Protein AF-A0A2W6DTW0-F1 (afdb_monomer)

Solvent-accessible surface area (backbone atoms only — not comparable to full-atom values): 4846 Å² total; per-residue (Å²): 96,53,95,75,51,28,30,46,78,43,85,39,92,58,93,86,54,63,44,78,42,76,29,74,63,24,48,53,51,48,63,69,44,43,65,62,51,51,52,49,48,39,66,74,56,51,71,79,45,55,75,67,54,54,53,49,51,53,53,55,51,47,57,53,50,54,52,53,50,58,58,54,51,77,72,60,74,85,84,79,132

Radius of gyration: 19.02 Å; Cα contacts (8 Å, |Δi|>4): 44; chains: 1; bounding box: 45×29×38 Å

pLDDT: mean 88.61, std 16.13, range [43.69, 98.5]

Foldseek 3Di:
DVVVVQWDWDDDPPNPDIDIGGDPVNVVVCVVCVVVVVVCCCVVPVVVDDPVVVVVVVVVVVVVVVVVVVVVVVPVPDDDD

Secondary structure (DSSP, 8-state):
-GGGTSEEEEE-SSTT-EEEEE-HHHHHHHHHHHHHHHHHHIIIIITTS-HHHHHHHHHHHHHHHHHHHHHHHTT------

Structure (mmCIF, N/CA/C/O backbone):
data_AF-A0A2W6DTW0-F1
#
_entry.id   AF-A0A2W6DTW0-F1
#
loop_
_atom_site.group_PDB
_atom_site.id
_atom_site.type_symbol
_atom_site.label_atom_id
_atom_site.label_alt_id
_atom_site.label_comp_id
_atom_site.label_asym_id
_atom_site.label_entity_id
_atom_site.label_seq_id
_atom_site.pdbx_PDB_ins_code
_atom_site.Cartn_x
_atom_site.Cartn_y
_atom_site.Cartn_z
_atom_site.occupancy
_atom_site.B_iso_or_equiv
_atom_site.auth_seq_id
_atom_site.auth_comp_id
_atom_site.auth_asym_id
_atom_site.auth_atom_id
_atom_site.pdbx_PDB_model_num
ATOM 1 N N . MET A 1 1 ? 8.582 -9.930 -12.660 1.00 90.62 1 MET A N 1
ATOM 2 C CA . MET A 1 1 ? 7.736 -8.888 -13.285 1.00 90.62 1 MET A CA 1
ATOM 3 C C . MET A 1 1 ? 7.984 -8.734 -14.788 1.00 90.62 1 MET A C 1
ATOM 5 O O . MET A 1 1 ? 7.016 -8.804 -15.530 1.00 90.62 1 MET A O 1
ATOM 9 N N . GLN A 1 2 ? 9.23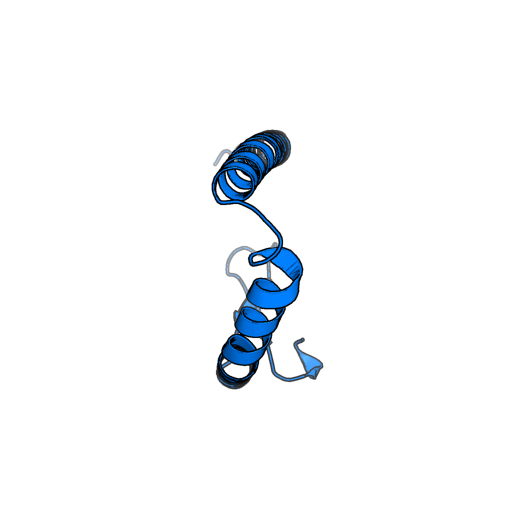2 -8.624 -15.267 1.00 94.50 2 GLN A N 1
ATOM 10 C CA . GLN A 1 2 ? 9.519 -8.436 -16.705 1.00 94.50 2 GLN A CA 1
ATOM 11 C C . GLN A 1 2 ? 9.061 -9.598 -17.605 1.00 94.50 2 GLN A C 1
ATOM 13 O O . GLN A 1 2 ? 8.349 -9.368 -18.571 1.00 94.50 2 GLN A O 1
ATOM 18 N N . ARG A 1 3 ? 9.360 -10.860 -17.248 1.00 96.44 3 ARG A N 1
ATOM 19 C CA . ARG A 1 3 ? 8.854 -12.045 -17.983 1.00 96.44 3 ARG A CA 1
ATOM 20 C C . ARG A 1 3 ? 7.323 -12.134 -18.031 1.00 96.44 3 ARG A C 1
ATOM 22 O O . ARG A 1 3 ? 6.775 -12.751 -18.928 1.00 96.44 3 ARG A O 1
ATOM 29 N N . ARG A 1 4 ? 6.645 -11.523 -17.055 1.00 95.44 4 ARG A N 1
ATOM 30 C CA . ARG A 1 4 ? 5.178 -11.443 -16.973 1.00 95.44 4 ARG A CA 1
ATOM 31 C C . ARG A 1 4 ? 4.618 -10.237 -17.742 1.00 95.44 4 ARG A C 1
ATOM 33 O O . ARG A 1 4 ? 3.432 -9.970 -17.637 1.00 95.44 4 ARG A O 1
ATOM 40 N N . GLY A 1 5 ? 5.465 -9.469 -18.431 1.00 96.12 5 GLY A N 1
ATOM 41 C CA . GLY A 1 5 ? 5.077 -8.290 -19.206 1.00 96.12 5 GLY A CA 1
ATOM 42 C C . GLY A 1 5 ? 4.700 -7.060 -18.379 1.00 96.12 5 GLY A C 1
ATOM 43 O O . GLY A 1 5 ? 4.272 -6.071 -18.958 1.00 96.12 5 GLY A O 1
ATOM 44 N N . LEU A 1 6 ? 4.845 -7.088 -17.049 1.00 97.31 6 LEU A N 1
ATOM 45 C CA . LEU A 1 6 ? 4.371 -6.013 -16.162 1.00 97.31 6 LEU A CA 1
ATOM 46 C C . LEU A 1 6 ? 5.321 -4.806 -16.128 1.00 97.31 6 LEU A C 1
ATOM 48 O O . LEU A 1 6 ? 4.903 -3.675 -15.918 1.00 97.31 6 LEU A O 1
ATOM 52 N N . ILE A 1 7 ? 6.611 -5.046 -16.342 1.00 97.31 7 ILE A N 1
ATOM 53 C CA . ILE A 1 7 ? 7.649 -4.010 -16.399 1.00 97.31 7 ILE A CA 1
ATOM 54 C C . ILE A 1 7 ? 8.569 -4.288 -17.586 1.00 97.31 7 ILE A C 1
ATOM 56 O O . ILE A 1 7 ? 8.668 -5.431 -18.039 1.00 97.31 7 ILE A O 1
ATOM 60 N N . ARG A 1 8 ? 9.304 -3.275 -18.030 1.00 94.88 8 ARG A N 1
ATOM 61 C CA . ARG A 1 8 ? 10.425 -3.395 -18.968 1.00 94.88 8 ARG A CA 1
ATOM 62 C C . ARG A 1 8 ? 11.633 -2.636 -18.431 1.00 94.88 8 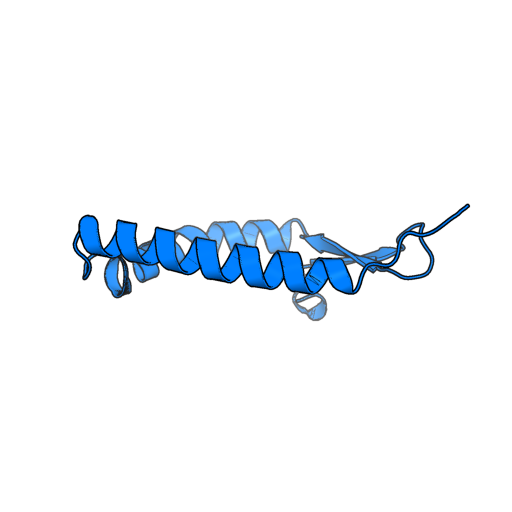ARG A C 1
ATOM 64 O O . ARG A 1 8 ? 11.482 -1.755 -17.592 1.00 94.88 8 ARG A O 1
ATOM 71 N N . ARG A 1 9 ? 12.822 -3.010 -18.895 1.00 92.81 9 ARG A N 1
ATOM 72 C CA . ARG A 1 9 ? 14.067 -2.312 -18.568 1.00 92.81 9 ARG A CA 1
ATOM 73 C C . ARG A 1 9 ? 14.477 -1.433 -19.739 1.00 92.81 9 ARG A C 1
ATOM 75 O O . ARG A 1 9 ? 14.436 -1.900 -20.874 1.00 92.81 9 ARG A O 1
ATOM 82 N N . GLU A 1 10 ? 14.875 -0.205 -19.450 1.00 89.31 10 GLU A N 1
ATOM 83 C CA . GLU A 1 10 ? 15.488 0.716 -20.404 1.00 89.31 10 GLU A CA 1
ATOM 84 C C . GLU A 1 10 ? 16.931 1.019 -20.000 1.00 89.31 10 GLU A C 1
ATOM 86 O O . GLU A 1 10 ? 17.300 0.925 -18.825 1.00 89.31 10 GLU A O 1
ATOM 91 N N . SER A 1 11 ? 17.764 1.343 -20.991 1.00 80.81 11 SER A N 1
ATOM 92 C CA . SER A 1 11 ? 19.131 1.785 -20.727 1.00 80.81 11 SER A CA 1
ATOM 93 C C . SER A 1 11 ? 19.089 3.191 -20.148 1.00 80.81 11 SER A C 1
ATOM 95 O O . SER A 1 11 ? 18.587 4.104 -20.800 1.00 80.81 11 SER A O 1
ATOM 97 N N . CYS A 1 12 ? 19.655 3.363 -18.957 1.00 77.25 12 CYS A N 1
ATOM 98 C CA . CYS A 1 12 ? 19.836 4.681 -18.369 1.00 77.25 12 CYS A CA 1
ATOM 99 C C . CYS A 1 12 ? 21.081 5.347 -18.997 1.00 77.25 12 CYS A C 1
ATOM 101 O O . CYS A 1 12 ? 22.072 4.648 -19.246 1.00 77.25 12 CYS A O 1
ATOM 103 N N . PRO A 1 13 ? 21.069 6.665 -19.272 1.00 73.50 13 PRO A N 1
ATOM 104 C CA . PRO A 1 13 ? 22.250 7.370 -19.769 1.00 73.50 13 PRO A CA 1
ATOM 105 C C . PRO A 1 13 ? 23.425 7.364 -18.775 1.00 73.50 13 PRO A C 1
ATOM 107 O O . PRO A 1 13 ? 24.578 7.400 -19.206 1.00 73.50 13 PRO A O 1
ATOM 110 N N . ASP A 1 14 ? 23.168 7.253 -17.464 1.00 74.44 14 ASP A N 1
ATOM 111 C CA . ASP A 1 14 ? 24.227 6.980 -16.487 1.00 74.44 14 ASP A CA 1
ATOM 112 C C . ASP A 1 14 ? 24.564 5.476 -16.513 1.00 74.44 14 ASP A C 1
ATOM 114 O O . ASP A 1 14 ? 23.719 4.616 -16.252 1.00 74.44 14 ASP A O 1
ATOM 118 N N . ARG A 1 15 ? 25.821 5.133 -16.828 1.00 60.88 15 ARG A N 1
ATOM 119 C CA . ARG A 1 15 ? 26.298 3.758 -17.126 1.00 60.88 15 ARG A CA 1
ATOM 120 C C . ARG A 1 15 ? 26.271 2.797 -15.925 1.00 60.88 15 ARG A C 1
ATOM 122 O O . ARG A 1 15 ? 26.881 1.730 -15.977 1.00 60.88 15 ARG A O 1
ATOM 129 N N . ARG A 1 16 ? 25.608 3.170 -14.831 1.00 73.81 16 ARG A N 1
ATOM 130 C CA . ARG A 1 16 ? 25.500 2.395 -13.587 1.00 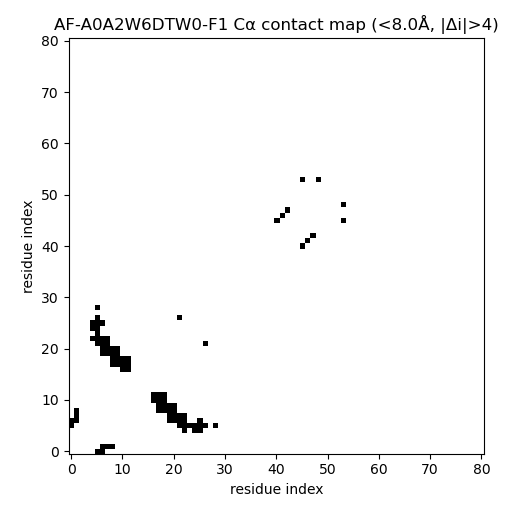73.81 16 ARG A CA 1
ATOM 131 C C . ARG A 1 16 ? 24.082 1.904 -13.284 1.00 73.81 16 ARG A C 1
ATOM 133 O O . ARG A 1 16 ? 23.920 1.193 -12.297 1.00 73.81 16 ARG A O 1
ATOM 140 N N . GLY A 1 17 ? 23.081 2.226 -14.112 1.00 73.06 17 GLY A N 1
ATOM 141 C CA . GLY A 1 17 ? 21.681 1.880 -13.847 1.00 73.06 17 GLY A CA 1
ATOM 142 C C . GLY A 1 17 ? 20.901 1.344 -15.049 1.00 73.06 17 GLY A C 1
ATOM 143 O O . GLY A 1 17 ? 21.288 1.492 -16.206 1.00 73.06 17 GLY A O 1
ATOM 144 N N . SER A 1 18 ? 19.768 0.706 -14.760 1.00 81.62 18 SER A N 1
ATOM 145 C CA . SER A 1 18 ? 18.715 0.426 -15.740 1.00 81.62 18 SER A CA 1
ATOM 146 C C . SER A 1 18 ? 17.413 0.995 -15.205 1.00 81.62 18 SER A C 1
ATOM 148 O O . SER A 1 18 ? 17.038 0.679 -14.074 1.00 81.62 18 SER A O 1
ATOM 150 N N . ASP A 1 19 ? 16.714 1.773 -16.023 1.00 89.00 19 ASP A N 1
ATOM 151 C CA . ASP A 1 19 ? 15.405 2.289 -15.647 1.00 89.00 19 ASP A CA 1
ATOM 152 C C . ASP A 1 19 ? 14.388 1.153 -15.730 1.00 89.00 19 ASP A C 1
ATOM 154 O O . ASP A 1 19 ? 14.334 0.401 -16.708 1.00 89.00 19 ASP A O 1
ATOM 158 N N . VAL A 1 20 ? 13.591 0.986 -14.675 1.00 93.31 20 VAL A N 1
ATOM 159 C CA . VAL A 1 20 ? 12.509 0.001 -14.639 1.00 93.31 20 VAL A CA 1
ATOM 160 C C . VAL A 1 20 ? 11.202 0.723 -14.901 1.00 93.31 20 VAL A C 1
ATOM 162 O O . VAL A 1 20 ? 10.690 1.445 -14.051 1.00 93.31 20 VAL A O 1
ATOM 165 N N . VAL A 1 21 ? 10.643 0.491 -16.081 1.00 94.94 21 VAL A N 1
ATOM 166 C CA . VAL A 1 21 ? 9.449 1.184 -16.554 1.00 94.94 21 VAL A CA 1
ATOM 167 C C . VAL A 1 21 ? 8.247 0.258 -16.472 1.00 94.94 21 VAL A C 1
ATOM 169 O O . VAL A 1 21 ? 8.279 -0.878 -16.953 1.00 94.94 21 VAL A O 1
ATOM 172 N N . LEU A 1 22 ? 7.164 0.750 -15.874 1.00 97.38 22 LEU A N 1
ATOM 173 C CA . LEU A 1 22 ? 5.875 0.066 -15.867 1.00 97.38 22 LEU A CA 1
ATOM 174 C C . LEU A 1 22 ? 5.305 0.035 -17.292 1.00 97.38 22 LEU A C 1
ATOM 176 O O . LEU A 1 22 ? 5.228 1.066 -17.958 1.00 97.38 22 LEU A O 1
ATOM 180 N N . THR A 1 23 ? 4.906 -1.140 -17.776 1.00 97.88 23 THR A N 1
ATOM 181 C CA . THR A 1 23 ? 4.273 -1.253 -19.100 1.00 97.88 23 THR A CA 1
ATOM 182 C C . THR A 1 23 ? 2.796 -0.865 -19.026 1.00 97.88 23 THR A C 1
ATOM 184 O O . THR A 1 23 ? 2.204 -0.843 -17.946 1.00 97.88 23 THR A O 1
ATOM 187 N N . ALA A 1 24 ? 2.160 -0.632 -20.178 1.00 98.00 24 ALA A N 1
ATOM 188 C CA . ALA A 1 24 ? 0.708 -0.444 -20.239 1.00 98.00 24 ALA A CA 1
ATOM 189 C C . ALA A 1 24 ? -0.052 -1.653 -19.657 1.00 98.00 24 ALA A C 1
ATOM 191 O O . ALA A 1 24 ? -0.986 -1.481 -18.879 1.00 98.00 24 ALA A O 1
ATOM 192 N N . TYR A 1 25 ? 0.406 -2.876 -19.951 1.00 98.00 25 TYR A N 1
ATOM 193 C CA . TYR A 1 25 ? -0.153 -4.097 -19.366 1.00 98.00 25 TYR A CA 1
ATOM 194 C C . TYR A 1 25 ? 0.044 -4.157 -17.844 1.00 98.00 25 TYR A C 1
ATOM 196 O O . TYR A 1 25 ? -0.874 -4.506 -17.109 1.00 98.00 25 TYR A O 1
ATOM 204 N N . GLY A 1 26 ? 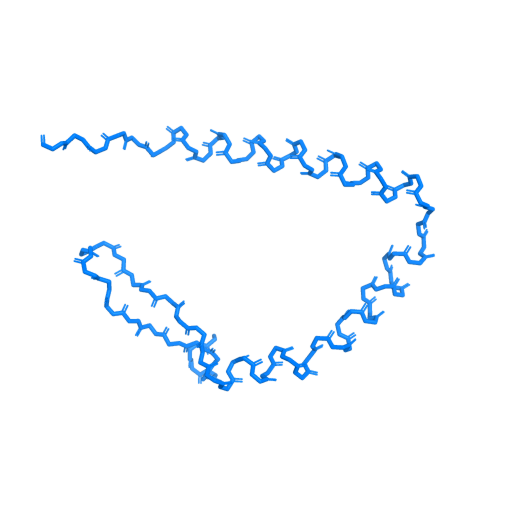1.225 -3.772 -17.352 1.00 98.19 26 GLY A N 1
ATOM 205 C CA . GLY A 1 26 ? 1.500 -3.679 -15.921 1.00 98.19 26 GLY A CA 1
ATOM 206 C C . GLY A 1 26 ? 0.605 -2.676 -15.209 1.00 98.19 26 GLY A C 1
ATOM 207 O O . GLY A 1 26 ? 0.097 -2.971 -14.130 1.00 98.19 26 GLY A O 1
ATOM 208 N N . ARG A 1 27 ? 0.369 -1.520 -15.832 1.00 98.19 27 ARG A N 1
ATOM 209 C CA . ARG A 1 27 ? -0.559 -0.505 -15.334 1.00 98.19 27 ARG A CA 1
ATOM 210 C C . ARG A 1 27 ? -1.988 -1.037 -15.255 1.00 98.19 27 ARG A C 1
ATOM 212 O O . ARG A 1 27 ? -2.566 -0.993 -14.175 1.00 98.19 27 ARG A O 1
ATOM 219 N N . ALA A 1 28 ? -2.497 -1.628 -16.334 1.00 98.25 28 ALA A N 1
ATOM 220 C CA . ALA A 1 28 ? -3.830 -2.230 -16.349 1.00 98.25 28 ALA A CA 1
ATOM 221 C C . ALA A 1 28 ? -3.977 -3.347 -15.298 1.00 98.25 28 ALA A C 1
ATOM 223 O O . ALA A 1 28 ? -5.012 -3.462 -14.650 1.00 98.25 28 ALA A O 1
ATOM 224 N N . ALA A 1 29 ? -2.928 -4.146 -15.076 1.00 97.88 29 ALA A N 1
ATOM 225 C CA . ALA A 1 29 ? -2.930 -5.178 -14.042 1.00 97.88 29 ALA A CA 1
ATOM 226 C C . ALA A 1 29 ? -3.021 -4.592 -12.621 1.00 97.88 29 ALA A C 1
ATOM 228 O O . ALA A 1 29 ? -3.736 -5.138 -11.783 1.00 97.88 29 ALA A O 1
ATOM 229 N N . ILE A 1 30 ? -2.321 -3.484 -12.345 1.00 97.31 30 ILE A N 1
ATOM 230 C CA . ILE A 1 30 ? -2.426 -2.775 -11.060 1.00 97.31 30 ILE A CA 1
ATOM 231 C C . ILE A 1 30 ? -3.825 -2.181 -10.902 1.00 97.31 30 ILE A C 1
ATOM 233 O O . ILE A 1 30 ? -4.441 -2.367 -9.859 1.00 97.31 30 ILE A O 1
ATOM 237 N N . GLU A 1 31 ? -4.340 -1.513 -11.931 1.00 98.25 31 GLU A N 1
ATOM 238 C CA . GLU A 1 31 ? -5.667 -0.891 -11.911 1.00 98.25 31 GLU A CA 1
ATOM 239 C C . GLU A 1 31 ? -6.780 -1.928 -11.712 1.00 98.25 31 GLU A C 1
ATOM 241 O O . GLU A 1 31 ? -7.684 -1.703 -10.913 1.00 98.25 31 GLU A O 1
ATOM 246 N N . GLY A 1 32 ? -6.675 -3.099 -12.346 1.00 98.19 32 GLY A N 1
ATOM 247 C CA . GLY A 1 32 ? -7.614 -4.203 -12.140 1.00 98.19 32 GLY A CA 1
ATOM 248 C C . GLY A 1 32 ? -7.538 -4.821 -10.739 1.00 98.19 32 GLY A C 1
ATOM 249 O O . GLY A 1 32 ? -8.559 -5.230 -10.190 1.00 98.19 32 GLY A O 1
ATOM 250 N N . ALA A 1 33 ? -6.348 -4.875 -10.131 1.00 97.81 33 ALA A N 1
ATOM 251 C CA . ALA A 1 33 ? -6.159 -5.438 -8.792 1.00 97.81 33 ALA A CA 1
ATOM 252 C C . ALA A 1 33 ? -6.465 -4.444 -7.657 1.00 97.81 33 ALA A C 1
ATOM 254 O O . ALA A 1 33 ? -6.820 -4.864 -6.552 1.00 97.81 33 ALA A O 1
ATOM 255 N N . ALA A 1 34 ? -6.325 -3.138 -7.905 1.00 97.62 34 ALA A N 1
ATOM 256 C CA . ALA A 1 34 ? -6.400 -2.102 -6.880 1.00 97.62 34 ALA A CA 1
ATOM 257 C C . ALA A 1 34 ? -7.715 -2.111 -6.075 1.00 97.62 34 ALA A C 1
ATOM 259 O O . ALA A 1 34 ? -7.624 -2.060 -4.848 1.00 97.62 34 ALA A O 1
ATOM 260 N N . PRO A 1 35 ? -8.918 -2.247 -6.676 1.00 98.25 35 PRO A N 1
ATOM 261 C CA . PRO A 1 35 ? -10.166 -2.244 -5.910 1.00 98.25 35 PRO A CA 1
ATOM 262 C C . PRO A 1 35 ? -10.244 -3.387 -4.893 1.00 98.25 35 PRO A C 1
ATOM 264 O O . PRO A 1 35 ? -10.541 -3.156 -3.720 1.00 98.25 35 PRO A O 1
ATOM 267 N N . ALA A 1 36 ? -9.916 -4.611 -5.319 1.00 98.25 36 ALA A N 1
ATOM 268 C CA . ALA A 1 36 ? -9.926 -5.782 -4.445 1.00 98.25 36 ALA A CA 1
ATOM 269 C C . ALA A 1 36 ? -8.853 -5.679 -3.352 1.00 98.25 36 ALA A C 1
ATOM 271 O O . ALA A 1 36 ? -9.099 -6.031 -2.199 1.00 98.25 36 ALA A O 1
ATOM 272 N N . HIS A 1 37 ? -7.677 -5.146 -3.694 1.00 98.06 37 HIS A N 1
ATOM 273 C CA . HIS A 1 37 ? -6.606 -4.926 -2.729 1.00 98.06 37 HIS A CA 1
ATOM 274 C C . HIS A 1 37 ? -6.998 -3.906 -1.650 1.00 98.06 37 HIS A C 1
ATOM 276 O O . HIS A 1 37 ? -6.835 -4.181 -0.463 1.00 98.06 37 HIS A O 1
ATOM 282 N N . VAL A 1 38 ? -7.565 -2.759 -2.041 1.00 98.25 38 VAL A N 1
ATOM 283 C CA . VAL A 1 38 ? -8.023 -1.723 -1.100 1.00 98.25 38 VAL A CA 1
ATOM 284 C C . VAL A 1 38 ? -9.122 -2.262 -0.188 1.00 98.25 38 VAL A C 1
ATOM 286 O O . VAL A 1 38 ? -9.064 -2.037 1.019 1.00 98.25 38 VAL A O 1
ATOM 289 N N . ALA A 1 39 ? -10.087 -3.007 -0.736 1.00 98.25 39 ALA A N 1
ATOM 290 C CA . ALA A 1 39 ? -11.137 -3.633 0.062 1.00 98.25 39 ALA A CA 1
ATOM 291 C C . ALA A 1 39 ? -10.553 -4.580 1.123 1.00 98.25 39 ALA A C 1
ATOM 293 O O . ALA A 1 39 ? -10.897 -4.468 2.299 1.00 98.25 39 ALA A O 1
ATOM 294 N N . ALA A 1 40 ? -9.610 -5.444 0.734 1.00 98.31 40 ALA A N 1
ATOM 295 C CA . ALA A 1 40 ? -8.966 -6.381 1.650 1.00 98.31 40 ALA A CA 1
ATOM 296 C C . ALA A 1 40 ? -8.174 -5.671 2.762 1.00 98.31 40 ALA A C 1
ATOM 298 O O . ALA A 1 40 ? -8.301 -6.036 3.932 1.00 98.31 40 ALA A O 1
ATOM 299 N N . VAL A 1 41 ? -7.393 -4.635 2.424 1.00 98.00 41 VAL A N 1
ATOM 300 C CA . VAL A 1 41 ? -6.641 -3.836 3.411 1.00 98.00 41 VAL A CA 1
ATOM 301 C C . VAL A 1 41 ? -7.592 -3.127 4.371 1.00 98.00 41 VAL A C 1
ATOM 303 O O . VAL A 1 41 ? -7.366 -3.131 5.581 1.00 98.00 41 VAL A O 1
ATOM 306 N N . ARG A 1 42 ? -8.680 -2.548 3.854 1.00 97.44 42 ARG A N 1
ATOM 307 C CA . ARG A 1 42 ? -9.658 -1.848 4.685 1.00 97.44 42 ARG A CA 1
ATOM 308 C C . ARG A 1 42 ? -10.307 -2.796 5.690 1.00 97.44 42 ARG A C 1
ATOM 310 O O . ARG A 1 42 ? -10.263 -2.505 6.877 1.00 97.44 42 ARG A O 1
ATOM 317 N N . GLN A 1 43 ? -10.810 -3.937 5.228 1.00 98.00 43 GLN A N 1
ATOM 318 C CA . GLN A 1 43 ? -11.503 -4.920 6.067 1.00 98.00 43 GLN A CA 1
ATOM 319 C C . GLN A 1 43 ? -10.583 -5.592 7.087 1.00 98.00 43 GLN A C 1
ATOM 321 O O . GLN A 1 43 ? -10.958 -5.788 8.237 1.00 98.00 43 GLN A O 1
ATOM 326 N N . THR A 1 44 ? -9.369 -5.951 6.673 1.00 97.31 44 THR A N 1
ATOM 327 C CA . THR A 1 44 ? -8.487 -6.784 7.506 1.00 97.31 44 THR A CA 1
ATOM 328 C C . THR A 1 44 ? -7.643 -5.957 8.470 1.00 97.31 44 THR A C 1
ATOM 330 O O . THR A 1 44 ? -7.195 -6.474 9.489 1.00 97.31 44 THR A O 1
ATOM 333 N N . PHE A 1 45 ? -7.386 -4.687 8.147 1.00 96.50 45 PHE A N 1
ATOM 334 C CA . PHE A 1 45 ? -6.413 -3.881 8.880 1.00 96.50 45 PHE A CA 1
ATOM 335 C C . PHE A 1 45 ? -6.962 -2.541 9.367 1.00 96.50 45 PHE A C 1
ATOM 337 O O . PHE A 1 45 ? -6.726 -2.178 10.511 1.00 96.50 45 PHE A O 1
ATOM 344 N N . ILE A 1 46 ? -7.701 -1.798 8.539 1.00 96.94 46 ILE A N 1
ATOM 345 C CA . ILE A 1 46 ? -8.162 -0.451 8.921 1.00 96.94 46 ILE A CA 1
ATOM 346 C C . ILE A 1 46 ? -9.426 -0.502 9.784 1.00 96.94 46 ILE A C 1
ATOM 348 O O . ILE A 1 46 ? -9.517 0.224 10.765 1.00 96.94 46 ILE A O 1
ATOM 352 N N . GLU A 1 47 ? -10.395 -1.353 9.444 1.00 97.25 47 GLU A N 1
ATOM 353 C CA . GLU A 1 47 ? -11.687 -1.447 10.143 1.00 97.25 47 GLU A CA 1
ATOM 354 C C . GLU A 1 47 ? -11.573 -2.030 11.560 1.00 97.25 47 GLU A C 1
ATOM 356 O O . GLU A 1 47 ? -12.464 -1.814 12.376 1.00 97.25 47 GLU A O 1
ATOM 361 N N . VAL A 1 48 ? -10.471 -2.717 11.878 1.00 97.56 48 VAL A N 1
ATOM 362 C CA . VAL A 1 48 ? -10.198 -3.249 13.225 1.00 97.56 48 VAL A CA 1
ATOM 363 C C . VAL A 1 48 ? -9.507 -2.241 14.151 1.00 97.56 48 VAL A C 1
ATOM 365 O O . VAL A 1 48 ? -9.293 -2.549 15.320 1.00 97.56 48 VAL A O 1
ATOM 368 N N . LEU A 1 49 ? -9.149 -1.053 13.647 1.00 98.00 49 LEU A N 1
ATOM 369 C CA . LEU A 1 49 ? -8.446 -0.012 14.396 1.00 98.00 49 LEU A CA 1
ATOM 370 C C . LEU A 1 49 ? -9.348 1.196 14.646 1.00 98.00 49 LEU A C 1
ATOM 372 O O . LEU A 1 49 ? -10.105 1.645 13.784 1.00 98.00 49 LEU A O 1
ATOM 376 N N . THR A 1 50 ? -9.201 1.794 15.822 1.00 98.31 50 THR A N 1
ATOM 377 C CA . THR A 1 50 ? -9.771 3.107 16.116 1.00 98.31 50 THR A CA 1
ATOM 378 C C . THR A 1 50 ? -9.026 4.212 15.353 1.00 98.31 50 THR A C 1
ATOM 380 O O . THR A 1 50 ? -7.844 4.067 15.017 1.00 98.31 50 THR A O 1
ATOM 383 N N . PRO A 1 51 ? -9.652 5.385 15.134 1.00 97.50 51 PRO A N 1
ATOM 384 C CA . PRO A 1 51 ? -8.973 6.518 14.501 1.00 97.50 51 PRO A CA 1
ATOM 385 C C . PRO A 1 51 ? -7.678 6.949 15.215 1.00 97.50 51 PRO A C 1
ATOM 387 O O . PRO A 1 51 ? -6.712 7.348 14.564 1.00 97.50 51 PRO A O 1
ATOM 390 N N . ALA A 1 52 ? -7.633 6.843 16.548 1.00 98.44 52 ALA A N 1
ATOM 391 C CA . ALA A 1 52 ? -6.455 7.185 17.347 1.00 98.44 52 ALA A CA 1
ATOM 392 C C . ALA A 1 52 ? -5.299 6.184 17.156 1.00 98.44 52 ALA A C 1
ATOM 394 O O . ALA A 1 52 ? -4.132 6.582 17.100 1.00 98.44 52 ALA A O 1
ATOM 395 N N . GLU A 1 53 ? -5.604 4.895 16.998 1.00 98.50 53 GLU A N 1
ATOM 396 C CA . GLU A 1 53 ? -4.601 3.862 16.713 1.00 98.50 53 GLU A CA 1
ATOM 397 C C . GLU A 1 53 ? -4.020 4.024 15.307 1.00 98.50 53 GLU A C 1
ATOM 399 O O . GLU A 1 53 ? -2.802 3.953 15.141 1.00 98.50 53 GLU A O 1
ATOM 404 N N . VAL A 1 54 ? -4.850 4.351 14.308 1.00 98.06 54 VAL A N 1
ATOM 405 C CA . VAL A 1 54 ? -4.376 4.677 12.950 1.00 98.06 54 VAL A CA 1
ATOM 406 C C . VAL A 1 54 ? -3.433 5.885 12.974 1.00 98.06 54 VAL A C 1
ATOM 408 O O . VAL A 1 54 ? -2.368 5.853 12.353 1.00 98.06 54 VAL A O 1
ATOM 411 N N . ALA A 1 55 ? -3.780 6.937 13.723 1.00 97.94 55 ALA A N 1
ATOM 412 C CA . ALA A 1 55 ? -2.927 8.116 13.872 1.00 97.94 55 ALA A CA 1
ATOM 413 C C . ALA A 1 55 ? -1.583 7.774 14.540 1.00 97.94 55 ALA A C 1
ATOM 415 O O . ALA A 1 55 ? -0.524 8.207 14.077 1.00 97.94 55 ALA A O 1
ATOM 416 N N . THR A 1 56 ? -1.616 6.948 15.587 1.00 98.44 56 THR A N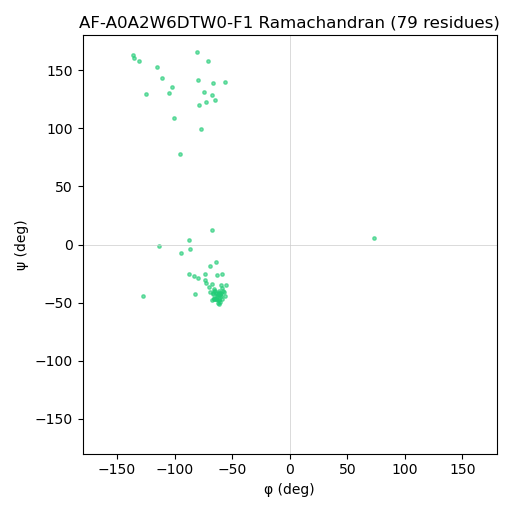 1
ATOM 417 C CA . THR A 1 56 ? -0.414 6.460 16.278 1.00 98.44 56 THR A CA 1
ATOM 418 C C . THR A 1 56 ? 0.482 5.658 15.338 1.00 98.44 56 THR A C 1
ATOM 420 O O . THR A 1 56 ? 1.683 5.924 15.247 1.00 98.44 56 THR A O 1
ATOM 423 N N . LEU A 1 57 ? -0.095 4.719 14.583 1.00 97.88 57 LEU A N 1
ATOM 424 C CA . LEU A 1 57 ? 0.637 3.897 13.623 1.00 97.88 57 LEU A CA 1
ATOM 425 C C . LEU A 1 57 ? 1.302 4.755 12.542 1.00 97.88 57 LEU A C 1
ATOM 427 O O . LEU A 1 57 ? 2.468 4.530 12.208 1.00 97.88 57 LEU A O 1
ATOM 431 N N . ALA A 1 58 ? 0.595 5.764 12.027 1.00 97.69 58 ALA A N 1
ATOM 432 C CA . ALA A 1 58 ? 1.143 6.700 11.053 1.00 97.69 58 ALA A CA 1
ATOM 433 C C . ALA A 1 58 ? 2.339 7.486 11.621 1.00 97.69 58 ALA A C 1
ATOM 435 O O . ALA A 1 58 ? 3.355 7.635 10.937 1.00 97.69 58 ALA A O 1
ATOM 436 N N . ALA A 1 59 ? 2.252 7.953 12.871 1.00 98.50 59 ALA A N 1
ATOM 437 C CA . ALA A 1 59 ? 3.327 8.693 13.531 1.00 98.50 59 ALA A CA 1
ATOM 438 C C . ALA A 1 59 ? 4.577 7.827 13.763 1.00 98.50 59 ALA A C 1
ATOM 440 O O . ALA A 1 59 ? 5.692 8.245 13.441 1.00 98.50 59 ALA A O 1
ATOM 441 N N . VAL A 1 60 ? 4.397 6.603 14.270 1.00 98.44 60 VAL A N 1
ATOM 442 C CA . VAL A 1 60 ? 5.504 5.661 14.496 1.00 98.44 60 VAL A CA 1
ATOM 443 C C . VAL A 1 60 ? 6.157 5.267 13.172 1.00 98.44 60 VAL A C 1
ATOM 445 O O . VAL A 1 60 ? 7.380 5.339 13.053 1.00 98.44 60 VAL A O 1
ATOM 448 N N . SER A 1 61 ? 5.356 4.926 12.157 1.00 98.00 61 SER A N 1
ATOM 449 C CA . SER A 1 61 ? 5.863 4.543 10.832 1.00 98.00 61 SER A CA 1
ATOM 450 C C . SER A 1 61 ? 6.685 5.664 10.199 1.00 98.00 61 SER A C 1
ATOM 452 O O . SER A 1 61 ? 7.758 5.404 9.663 1.00 98.00 61 SER A O 1
ATOM 454 N N . ARG A 1 62 ? 6.230 6.920 10.313 1.00 98.06 62 ARG A N 1
ATOM 455 C CA . ARG A 1 62 ? 6.971 8.084 9.808 1.00 98.06 62 ARG A CA 1
ATOM 456 C C . ARG A 1 62 ? 8.337 8.214 10.469 1.00 98.06 62 ARG A C 1
ATOM 458 O O . ARG A 1 62 ? 9.334 8.272 9.767 1.00 98.06 62 ARG A O 1
ATOM 465 N N . ARG A 1 63 ? 8.398 8.146 11.801 1.00 97.94 63 ARG A N 1
ATOM 466 C CA . ARG A 1 63 ? 9.667 8.231 12.538 1.00 97.94 63 ARG A CA 1
ATOM 467 C C . ARG A 1 63 ? 10.662 7.143 12.119 1.00 97.94 63 ARG A C 1
ATOM 469 O O . ARG A 1 63 ? 11.854 7.415 12.007 1.00 97.94 63 ARG A O 1
ATOM 476 N N . VAL A 1 64 ? 10.179 5.919 11.894 1.00 97.56 64 VAL A N 1
ATOM 477 C CA . VAL A 1 64 ? 11.012 4.811 11.401 1.00 97.56 64 VAL A CA 1
ATOM 478 C C . VAL A 1 64 ? 11.508 5.096 9.981 1.00 97.56 64 VAL A C 1
ATOM 480 O O . VAL A 1 64 ? 12.700 4.957 9.721 1.00 97.56 64 VAL A O 1
ATOM 483 N N . MET A 1 65 ? 10.628 5.539 9.079 1.00 97.25 65 MET A N 1
ATOM 484 C CA . MET A 1 65 ? 10.994 5.880 7.698 1.00 97.25 65 MET A CA 1
ATOM 485 C C . MET A 1 65 ? 12.005 7.028 7.627 1.00 97.25 65 MET A C 1
ATOM 487 O O . MET A 1 65 ? 12.966 6.937 6.863 1.00 97.25 65 MET A O 1
ATOM 491 N N . ASP A 1 66 ? 11.837 8.064 8.449 1.00 96.69 66 ASP A N 1
ATOM 492 C CA . ASP A 1 66 ? 12.765 9.194 8.534 1.00 96.69 66 ASP A CA 1
ATOM 493 C C . ASP A 1 66 ? 14.160 8.711 8.957 1.00 96.69 66 ASP A C 1
ATOM 495 O O . ASP A 1 66 ? 15.167 9.082 8.355 1.00 96.69 66 ASP A O 1
ATOM 499 N N . HIS A 1 67 ? 14.227 7.810 9.943 1.00 95.44 67 HIS A N 1
ATOM 500 C CA . HIS A 1 67 ? 15.489 7.234 10.402 1.00 95.44 67 HIS A CA 1
ATOM 501 C C . HIS A 1 67 ? 16.165 6.353 9.340 1.00 95.44 67 HIS A C 1
ATOM 503 O O . HIS A 1 67 ? 17.378 6.449 9.139 1.00 95.44 67 HIS A O 1
ATOM 509 N N . LEU A 1 68 ? 15.396 5.514 8.637 1.00 95.25 68 LEU A N 1
ATOM 510 C CA . LEU A 1 68 ? 15.915 4.660 7.564 1.00 95.25 68 LEU A CA 1
ATOM 511 C C . LEU A 1 68 ? 16.421 5.484 6.377 1.00 95.25 68 LEU A C 1
ATOM 513 O O . LEU A 1 68 ? 17.470 5.172 5.818 1.00 95.25 68 LEU A O 1
ATOM 517 N N . THR A 1 69 ? 15.707 6.552 6.024 1.00 93.56 69 THR A N 1
ATOM 518 C CA . THR A 1 69 ? 16.092 7.448 4.927 1.00 93.56 69 THR A CA 1
ATOM 519 C C . THR A 1 69 ? 17.363 8.216 5.283 1.00 93.56 69 THR A C 1
ATOM 521 O O . THR A 1 69 ? 18.323 8.182 4.519 1.00 93.56 69 THR A O 1
ATOM 524 N N . ALA A 1 70 ? 17.435 8.796 6.487 1.00 86.94 70 ALA A N 1
ATOM 525 C CA . ALA A 1 70 ? 18.642 9.466 6.974 1.00 86.94 70 ALA A CA 1
ATOM 526 C C . ALA A 1 70 ? 19.861 8.524 7.040 1.00 86.94 70 ALA A C 1
ATOM 528 O O . ALA A 1 70 ? 20.985 8.929 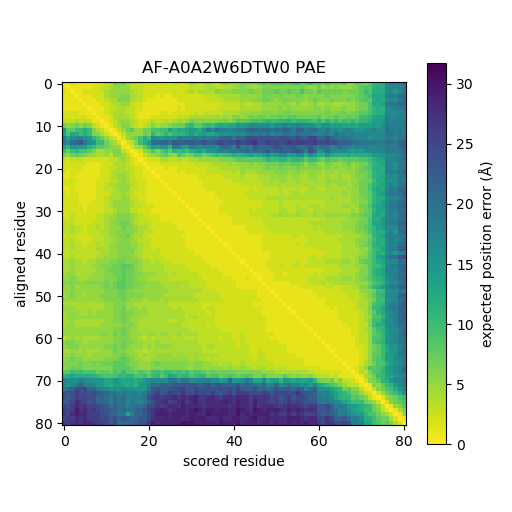6.750 1.00 86.94 70 ALA A O 1
ATOM 529 N N . SER A 1 71 ? 19.642 7.249 7.375 1.00 76.06 71 SER A N 1
ATOM 530 C CA . SER A 1 71 ? 20.701 6.230 7.390 1.00 76.06 71 SER A CA 1
ATOM 531 C C . SER A 1 71 ? 21.131 5.799 5.981 1.00 76.06 71 SER A C 1
ATOM 533 O O . SER A 1 71 ? 22.293 5.457 5.773 1.00 76.06 71 SER A O 1
ATOM 535 N N . GLY A 1 72 ? 20.217 5.828 5.005 1.00 62.53 72 GLY A N 1
ATOM 536 C CA . GLY A 1 72 ? 20.500 5.542 3.597 1.00 62.53 72 GLY A CA 1
ATOM 537 C C . GLY A 1 72 ? 21.280 6.658 2.893 1.00 62.53 72 GLY A 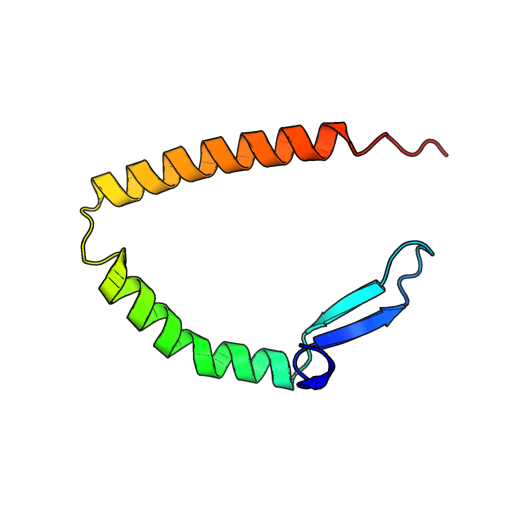C 1
ATOM 538 O O . GLY A 1 72 ? 22.135 6.367 2.058 1.00 62.53 72 GLY A O 1
ATOM 539 N N . GLU A 1 73 ? 21.054 7.922 3.265 1.00 56.75 73 GLU A N 1
ATOM 540 C CA . GLU A 1 73 ? 21.786 9.065 2.698 1.00 56.75 73 GLU A CA 1
ATOM 541 C C . GLU A 1 73 ? 23.237 9.168 3.196 1.00 56.75 73 GLU A C 1
ATOM 543 O O . GLU A 1 73 ? 24.104 9.621 2.451 1.00 56.75 73 GLU A O 1
ATOM 548 N N . ALA A 1 74 ? 23.561 8.640 4.382 1.00 52.31 74 ALA A N 1
ATOM 549 C CA . ALA A 1 74 ? 24.945 8.560 4.866 1.00 52.31 74 ALA A CA 1
ATOM 550 C C . ALA A 1 74 ? 25.857 7.652 4.002 1.00 52.31 74 ALA A C 1
ATOM 552 O O . ALA A 1 74 ? 27.082 7.726 4.107 1.00 52.31 74 ALA A O 1
ATOM 553 N N . GLY A 1 75 ? 25.277 6.818 3.125 1.00 45.81 75 GLY A N 1
ATOM 554 C CA . GLY A 1 75 ? 25.993 6.019 2.122 1.00 45.81 75 GLY A CA 1
ATOM 555 C C . GLY A 1 75 ? 26.100 6.670 0.735 1.00 45.81 75 GLY A C 1
ATOM 556 O O . GLY A 1 75 ? 26.811 6.147 -0.125 1.00 45.81 75 GLY A O 1
ATOM 557 N N . ALA A 1 76 ? 25.426 7.799 0.496 1.00 53.84 76 ALA A N 1
ATOM 558 C CA . ALA A 1 76 ? 25.457 8.530 -0.769 1.00 53.84 76 ALA A CA 1
ATOM 559 C C . ALA A 1 76 ? 26.508 9.651 -0.699 1.00 53.84 76 ALA A C 1
ATOM 561 O O . ALA A 1 76 ? 26.205 10.820 -0.483 1.00 53.84 76 ALA A O 1
ATOM 562 N N . THR A 1 77 ? 27.783 9.285 -0.841 1.00 46.22 77 THR A N 1
ATOM 563 C CA . THR A 1 77 ? 28.898 10.246 -0.878 1.00 46.22 77 THR A CA 1
ATOM 564 C C . THR A 1 77 ? 28.680 11.287 -1.996 1.00 46.22 77 THR A C 1
ATOM 566 O O . THR A 1 77 ? 28.260 10.902 -3.093 1.00 46.22 77 THR A O 1
ATOM 569 N N . PRO A 1 78 ? 28.990 12.584 -1.792 1.00 46.97 78 PRO A N 1
ATOM 570 C CA . PRO A 1 78 ? 28.831 13.597 -2.833 1.00 46.97 78 PRO A CA 1
ATOM 571 C C . PRO A 1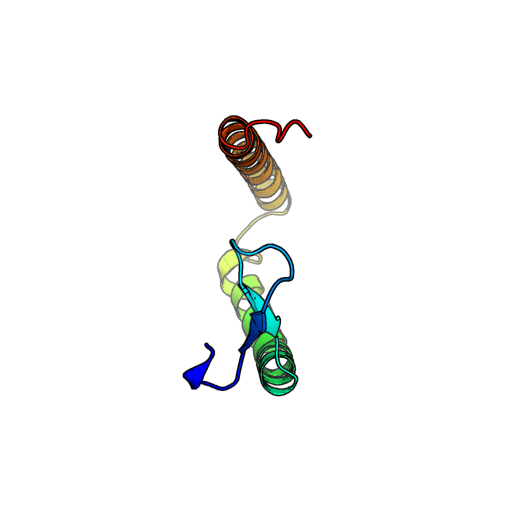 78 ? 29.779 13.311 -4.008 1.00 46.97 78 PRO A C 1
ATOM 573 O O . PRO A 1 78 ? 30.992 13.205 -3.821 1.00 46.97 78 PRO A O 1
ATOM 576 N N . ARG A 1 79 ? 29.243 13.187 -5.230 1.00 49.22 79 ARG A N 1
ATOM 577 C CA . ARG A 1 79 ? 30.039 13.096 -6.466 1.00 49.22 79 ARG A CA 1
ATOM 578 C C . ARG A 1 79 ? 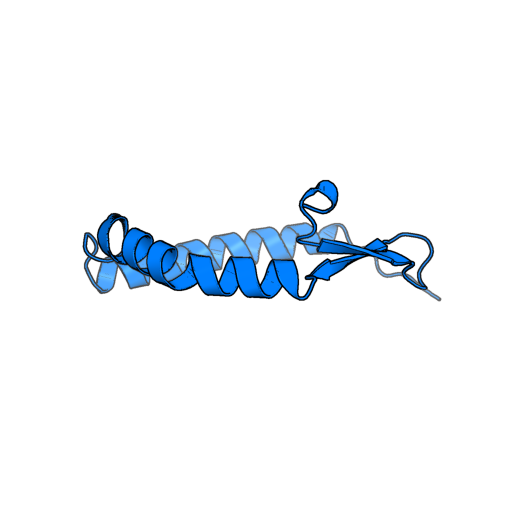30.540 14.497 -6.838 1.00 49.22 79 ARG A C 1
ATOM 580 O O . ARG A 1 79 ? 29.784 15.290 -7.387 1.00 49.22 79 ARG A O 1
ATOM 587 N N . ALA A 1 80 ? 31.796 14.786 -6.501 1.00 43.69 80 ALA A N 1
ATOM 588 C CA . ALA A 1 80 ? 32.534 15.939 -7.011 1.00 43.69 80 ALA A CA 1
ATOM 589 C C . ALA A 1 80 ? 32.796 15.789 -8.522 1.00 43.69 80 ALA A C 1
ATOM 591 O O . ALA A 1 80 ? 33.096 14.682 -8.985 1.00 43.69 80 ALA A O 1
ATOM 592 N N . SER A 1 81 ? 32.637 16.900 -9.248 1.00 51.19 81 SER A N 1
ATOM 593 C CA . SER A 1 81 ? 32.980 17.073 -10.667 1.00 51.19 81 SER A CA 1
ATOM 594 C C . SER A 1 81 ? 34.483 17.137 -10.904 1.00 51.19 81 SER A C 1
ATOM 596 O O . SER A 1 81 ? 35.194 17.643 -10.007 1.00 51.19 81 SER A O 1
#

Nearest PDB structures (foldseek):
  3zmd-assembly2_D  TM=8.713E-01  e=5.993E-04  Streptomyces coelicolor
  2nnn-assembly3_E  TM=7.430E-01  e=4.779E-02  Pseudomonas aeruginosa
  5e1w-assembly1_A  TM=8.143E-01  e=1.801E-01  Dehalococcoides mccartyi CBDB1
  4gcv-assembly1_A  TM=6.913E-01  e=6.790E-01  Pseudomonas aeruginosa PAO1

Sequence (81 aa):
MQRRGLIRRESCPDRRGSDVVLTAYGRAAIEGAAPAHVAAVRQTFIEVLTPAEVATLAAVSRRVMDHLTASGEAGATPRAS

Mean predicted aligned error: 7.81 Å